Protein AF-A0AAN6N8X5-F1 (afdb_monomer_lite)

Sequence (113 aa):
MTSAQSTLLTVGGSPTVFLPLPTPWPSGENCGANIYRYIATLDTYLAWDPVYGQHLATSATTCLLPQVTTWWLQPGSNLVYTALGPTFACPQAYSTVTTSQVESSMEEVYCCP

Foldseek 3Di:
DPQDDWDWDADPNAIEIEREDQDAQEADPPQVVLWDQDPVDRPDIDGLDLCCCVPPNVSSNSRDDVLVNVQVPDDPPDSYHYDYDPHDDHHPVWDFPDWDDPDPSHIDTDIDD

Secondary structure (DSSP, 8-state):
---PPPEEEEETTEEEEEEEE-S---PPTTGGGGEEE-TTSTT-EEE--HHHHHHT-GGGGGTS-HHHHHHHT--TT-SSEEEEEEEEPPPTT-EEEEEEEEETTEEEEEEE-

Structure (mmCIF, N/CA/C/O backbone):
data_AF-A0AAN6N8X5-F1
#
_entry.id   AF-A0AAN6N8X5-F1
#
loop_
_atom_site.group_PDB
_atom_site.id
_atom_site.type_symbol
_atom_site.label_atom_id
_atom_site.label_alt_id
_atom_site.label_comp_id
_atom_site.label_asym_id
_atom_site.label_entity_id
_atom_site.label_seq_id
_atom_site.pdbx_PDB_ins_code
_atom_site.Cartn_x
_atom_site.Cartn_y
_atom_site.Cartn_z
_atom_site.occupancy
_atom_site.B_iso_or_equiv
_atom_site.auth_seq_id
_atom_site.auth_comp_id
_atom_site.auth_asym_id
_atom_site.auth_atom_id
_atom_site.pdbx_PDB_model_num
ATOM 1 N N . MET A 1 1 ? -8.934 15.755 -8.945 1.00 45.16 1 MET A N 1
ATOM 2 C CA . MET A 1 1 ? -8.984 14.667 -7.950 1.00 45.16 1 MET A CA 1
ATOM 3 C C . MET A 1 1 ? -9.840 15.150 -6.796 1.00 45.16 1 MET A C 1
ATOM 5 O O . MET A 1 1 ? -9.457 16.100 -6.127 1.00 45.16 1 MET A O 1
ATOM 9 N N . THR A 1 2 ? -11.044 14.608 -6.651 1.00 44.25 2 THR A N 1
ATOM 10 C CA . THR A 1 2 ? -11.929 14.892 -5.515 1.00 44.25 2 THR A CA 1
ATOM 11 C C . THR A 1 2 ? -11.237 14.392 -4.251 1.00 44.25 2 THR A C 1
ATOM 13 O O . THR A 1 2 ? -10.870 13.223 -4.179 1.00 44.25 2 THR A O 1
ATOM 16 N N . SER A 1 3 ? -10.990 15.283 -3.290 1.00 52.94 3 SER A N 1
ATOM 17 C CA . SER A 1 3 ? -10.421 14.900 -1.996 1.00 52.94 3 SER A CA 1
ATOM 18 C C . SER A 1 3 ? -11.425 13.995 -1.289 1.00 52.94 3 SER A C 1
ATOM 20 O O . SER A 1 3 ? -12.502 14.448 -0.904 1.00 52.94 3 SER A O 1
ATOM 22 N N . ALA A 1 4 ? -11.120 12.704 -1.195 1.00 64.19 4 ALA A N 1
ATOM 23 C CA . ALA A 1 4 ? -11.946 11.771 -0.453 1.00 64.19 4 ALA A CA 1
ATOM 24 C C . ALA A 1 4 ? -11.688 12.009 1.047 1.00 64.19 4 ALA A C 1
ATOM 26 O O . ALA A 1 4 ? -10.551 11.943 1.514 1.00 64.19 4 ALA A O 1
ATOM 27 N N . GLN A 1 5 ? -12.734 12.396 1.776 1.00 77.38 5 GLN A N 1
ATOM 28 C CA . GLN A 1 5 ? -12.636 12.869 3.155 1.00 77.38 5 GLN A CA 1
ATOM 29 C C . GLN A 1 5 ? -12.322 11.710 4.110 1.00 77.38 5 GLN A C 1
ATOM 31 O O . GLN A 1 5 ? -12.996 10.682 4.086 1.00 77.38 5 GLN A O 1
ATOM 36 N N . SER A 1 6 ? -11.309 11.874 4.961 1.00 85.00 6 SER A N 1
ATOM 37 C CA . SER A 1 6 ? -10.981 10.873 5.975 1.00 85.00 6 SER A CA 1
ATOM 38 C C . SER A 1 6 ? -12.073 10.782 7.044 1.00 85.00 6 SER A C 1
ATOM 40 O O . SER A 1 6 ? -12.723 11.775 7.377 1.00 85.00 6 SER A O 1
ATOM 42 N N . THR A 1 7 ? -12.286 9.579 7.581 1.00 88.12 7 THR A N 1
ATOM 43 C CA . THR A 1 7 ? -13.320 9.314 8.598 1.00 88.12 7 THR A CA 1
ATOM 44 C C . THR A 1 7 ? -12.685 8.724 9.850 1.00 88.12 7 THR A C 1
ATOM 46 O O . THR A 1 7 ? -11.892 7.797 9.749 1.00 88.12 7 THR A O 1
ATOM 49 N N . LEU A 1 8 ? -13.022 9.234 11.035 1.00 89.00 8 LEU A N 1
ATOM 50 C CA . LEU A 1 8 ? -12.561 8.673 12.308 1.00 89.00 8 LEU A CA 1
ATOM 51 C C . LEU A 1 8 ? -13.600 7.678 12.842 1.00 89.00 8 LEU A C 1
ATOM 53 O O . LEU A 1 8 ? -14.744 8.062 13.076 1.00 89.00 8 LEU A O 1
ATOM 57 N N . LEU A 1 9 ? -13.196 6.427 13.058 1.00 86.44 9 LEU A N 1
ATOM 58 C CA . LEU A 1 9 ? -14.018 5.362 13.644 1.00 86.44 9 LEU A CA 1
ATOM 59 C C . LEU A 1 9 ? -13.234 4.633 14.738 1.00 86.44 9 LEU A C 1
ATOM 61 O O . LEU A 1 9 ? -12.009 4.641 14.735 1.00 86.44 9 LEU A O 1
ATOM 65 N N . THR A 1 10 ?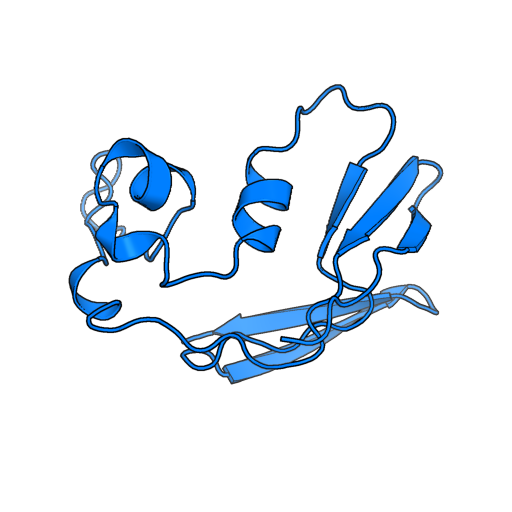 -13.927 3.968 15.659 1.00 87.62 10 THR A N 1
ATOM 66 C CA . THR A 1 10 ? -13.284 3.112 16.665 1.00 87.62 10 THR A CA 1
ATOM 67 C C . THR A 1 10 ? -13.379 1.655 16.231 1.00 87.62 10 THR A C 1
ATOM 69 O O . THR A 1 10 ? -14.482 1.150 16.038 1.00 87.62 10 THR A O 1
ATOM 72 N N . VAL A 1 11 ? -12.235 0.980 16.114 1.00 82.31 11 VAL A N 1
ATOM 73 C CA . VAL A 1 11 ? -12.124 -0.440 15.741 1.00 82.31 11 VAL A CA 1
ATOM 74 C C . VAL A 1 11 ? -11.477 -1.186 16.896 1.00 82.31 11 VAL A C 1
ATOM 76 O O . VAL A 1 11 ? -10.409 -0.784 17.353 1.00 82.31 11 VAL A O 1
ATOM 79 N N . GLY A 1 12 ? -12.136 -2.217 17.434 1.00 81.25 12 GLY A N 1
ATOM 80 C CA . GLY A 1 12 ? -11.593 -2.992 18.560 1.00 81.25 12 GLY A CA 1
ATOM 81 C C . GLY A 1 12 ? -11.242 -2.160 19.808 1.00 81.25 12 GLY A C 1
ATOM 82 O O . GLY A 1 12 ? -10.368 -2.544 20.577 1.00 81.25 12 GLY A O 1
ATOM 83 N N . GLY A 1 13 ? -11.880 -0.998 19.999 1.00 84.94 13 GLY A N 1
ATOM 84 C CA . GLY A 1 13 ? -11.577 -0.060 21.091 1.00 84.94 13 GLY A CA 1
ATOM 85 C C . GLY A 1 13 ? -10.472 0.965 20.795 1.00 84.94 13 GLY A C 1
ATOM 86 O O . GLY A 1 13 ? -10.231 1.838 21.627 1.00 84.94 13 GLY A O 1
ATOM 87 N N . SER A 1 14 ? -9.844 0.924 19.616 1.00 86.31 14 SER A N 1
ATOM 88 C CA . SER A 1 14 ? -8.817 1.882 19.191 1.00 86.31 14 SER A CA 1
ATOM 89 C C . SER A 1 14 ? -9.360 2.885 18.163 1.00 86.31 14 SER A C 1
ATOM 91 O O . SER A 1 14 ? -9.951 2.475 17.157 1.00 86.31 14 SER A O 1
ATOM 93 N N . PRO A 1 15 ? -9.171 4.204 18.362 1.00 90.62 15 PRO A N 1
ATOM 94 C CA . PRO A 1 15 ? -9.562 5.194 17.367 1.00 90.62 15 PRO A CA 1
ATOM 95 C C . PRO A 1 15 ? -8.678 5.058 16.120 1.00 90.62 15 PRO A C 1
ATOM 97 O O . PRO A 1 15 ? -7.455 4.953 16.208 1.00 90.62 15 PRO A O 1
ATOM 100 N N . THR A 1 16 ? -9.317 5.053 14.956 1.00 89.06 16 THR A N 1
ATOM 101 C CA . THR A 1 16 ? -8.714 4.768 13.653 1.00 89.06 16 THR A CA 1
ATOM 102 C C . THR A 1 16 ? -9.233 5.755 12.612 1.00 89.06 16 THR A C 1
ATOM 104 O O . THR A 1 16 ? -10.437 5.875 12.387 1.00 89.06 16 THR A O 1
ATOM 107 N N . VAL A 1 17 ? -8.322 6.480 11.968 1.00 91.75 17 VAL A N 1
ATOM 108 C CA . VAL A 1 17 ? -8.598 7.335 10.814 1.00 91.75 17 VAL A CA 1
ATOM 109 C C . VAL A 1 17 ? -8.548 6.484 9.555 1.00 91.75 17 VAL A C 1
ATOM 111 O O . VAL A 1 17 ? -7.509 5.945 9.185 1.00 91.75 17 VAL A O 1
ATOM 114 N N . PHE A 1 18 ? -9.676 6.404 8.875 1.00 89.81 18 PHE A N 1
ATOM 115 C CA . PHE A 1 18 ? -9.845 5.714 7.614 1.00 89.81 18 PHE A CA 1
ATOM 116 C C . PHE A 1 18 ? -9.599 6.665 6.441 1.00 8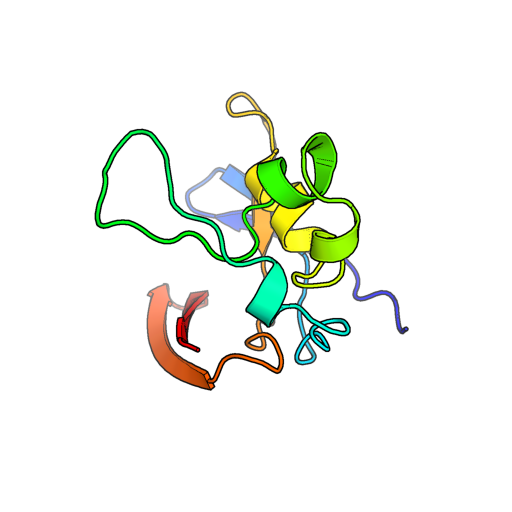9.81 18 PHE A C 1
ATOM 118 O O . PHE A 1 18 ? -10.216 7.733 6.350 1.00 89.81 18 PHE A O 1
ATOM 125 N N . LEU A 1 19 ? -8.674 6.277 5.562 1.00 90.81 19 LEU A N 1
ATOM 126 C CA . LEU A 1 19 ? -8.320 6.975 4.331 1.00 90.81 19 LEU A CA 1
ATOM 127 C C . LEU A 1 19 ? -9.016 6.305 3.133 1.00 90.81 19 LEU A C 1
ATOM 129 O O . LEU A 1 19 ? -8.588 5.224 2.715 1.00 90.81 19 LEU A O 1
ATOM 133 N N . PRO A 1 20 ? -10.079 6.908 2.573 1.00 88.12 20 PRO A N 1
ATOM 134 C CA . PRO A 1 20 ? -10.897 6.259 1.549 1.00 88.12 20 PRO A CA 1
ATOM 135 C C . PRO A 1 20 ? -10.189 6.156 0.202 1.00 88.12 20 PRO A C 1
ATOM 137 O O . PRO A 1 20 ? -9.573 7.112 -0.271 1.00 88.12 20 PRO A O 1
ATOM 140 N N . LEU A 1 21 ? -10.373 5.006 -0.449 1.00 87.94 21 LEU A N 1
ATOM 141 C CA . LEU A 1 21 ? -9.872 4.676 -1.783 1.00 87.94 21 LEU A CA 1
ATOM 142 C C . LEU A 1 21 ? -11.038 4.275 -2.699 1.00 87.94 21 LEU A C 1
ATOM 144 O O . LEU A 1 21 ? -11.190 3.102 -3.027 1.00 87.94 21 LEU A O 1
ATOM 148 N N . PRO A 1 22 ? -11.916 5.215 -3.087 1.00 87.31 22 PRO A N 1
ATOM 149 C CA . PRO A 1 22 ? -13.149 4.883 -3.804 1.00 87.31 22 PRO A CA 1
ATOM 150 C C . PRO A 1 22 ? -12.931 4.536 -5.283 1.00 87.31 22 PRO A C 1
ATOM 152 O O . PRO A 1 22 ? -13.831 4.008 -5.928 1.00 87.31 22 PRO A O 1
ATOM 155 N N . THR A 1 23 ? -11.766 4.859 -5.844 1.00 87.69 23 THR A N 1
ATOM 156 C CA . THR A 1 23 ? -11.452 4.663 -7.262 1.00 87.69 23 THR A CA 1
ATOM 157 C C . THR A 1 23 ? -10.121 3.939 -7.409 1.00 87.69 23 THR A C 1
ATOM 159 O O . THR A 1 23 ? -9.193 4.278 -6.667 1.00 87.69 23 THR A O 1
ATOM 162 N N . PRO A 1 24 ? -9.982 3.019 -8.381 1.00 88.31 24 PRO A N 1
ATOM 163 C CA . PRO A 1 24 ? -8.701 2.398 -8.682 1.00 88.31 24 PRO A CA 1
ATOM 164 C C . PRO A 1 24 ? -7.624 3.456 -8.909 1.00 88.31 24 PRO A C 1
ATOM 166 O O . PRO A 1 24 ? -7.787 4.355 -9.738 1.00 88.31 24 PRO A O 1
ATOM 169 N N . TRP A 1 25 ? -6.534 3.374 -8.149 1.00 86.94 25 TRP A N 1
ATOM 170 C CA . TRP A 1 25 ? -5.403 4.275 -8.338 1.00 86.94 25 TRP A CA 1
ATOM 171 C C . TRP A 1 25 ? -4.716 3.959 -9.669 1.00 86.94 25 TRP A C 1
ATOM 173 O O . TRP A 1 25 ? -4.327 2.803 -9.865 1.00 86.94 25 TRP A O 1
ATOM 183 N N . PRO A 1 26 ? -4.539 4.939 -10.571 1.00 86.88 26 PRO A N 1
ATOM 184 C CA . PRO A 1 26 ? -3.803 4.707 -11.798 1.00 86.88 26 PRO A CA 1
ATOM 185 C C . PRO A 1 26 ? -2.327 4.508 -11.463 1.00 86.88 26 PRO A C 1
ATOM 187 O O . PRO A 1 26 ? -1.659 5.425 -10.986 1.00 86.88 26 PRO A O 1
ATOM 190 N N . SER A 1 27 ? -1.815 3.302 -11.698 1.00 81.12 27 SER A N 1
ATOM 191 C CA . SER A 1 27 ? -0.381 3.049 -11.591 1.00 81.12 27 SER A CA 1
ATOM 192 C C . SER A 1 27 ? 0.356 3.939 -12.589 1.00 81.12 27 SER A C 1
ATOM 194 O O . SER A 1 27 ? -0.019 4.008 -13.760 1.00 81.12 27 SER A O 1
ATOM 196 N N . GLY A 1 28 ? 1.386 4.640 -12.113 1.00 82.81 28 GLY A N 1
ATOM 197 C CA . GLY A 1 28 ? 2.215 5.493 -12.956 1.00 82.81 28 GLY A CA 1
ATOM 198 C C . GLY A 1 28 ? 2.930 4.740 -14.084 1.00 82.81 28 GLY A C 1
ATOM 199 O O . GLY A 1 28 ? 2.930 3.509 -14.172 1.00 82.81 28 GLY A O 1
ATOM 200 N N . GLU A 1 29 ? 3.571 5.499 -14.969 1.00 81.19 29 GLU A N 1
ATOM 201 C CA . GLU A 1 29 ? 4.356 4.921 -16.058 1.00 81.19 29 GLU A CA 1
ATOM 202 C C . GLU A 1 29 ? 5.520 4.069 -15.525 1.00 81.19 29 GLU A C 1
ATOM 204 O O . GLU A 1 29 ? 6.170 4.406 -14.536 1.00 81.19 29 GLU A O 1
ATOM 209 N N . ASN A 1 30 ? 5.818 2.967 -16.220 1.00 79.56 30 ASN A N 1
ATOM 210 C CA . ASN A 1 30 ? 6.963 2.091 -15.946 1.00 79.56 30 ASN A CA 1
ATOM 211 C C . ASN A 1 30 ? 6.993 1.443 -14.551 1.00 79.56 30 ASN A C 1
ATOM 213 O O . ASN A 1 30 ? 8.056 1.031 -14.085 1.00 79.56 30 ASN A O 1
ATOM 217 N N . CYS A 1 31 ? 5.850 1.264 -13.886 1.00 86.56 31 CYS A N 1
ATOM 218 C CA . CYS A 1 31 ? 5.820 0.591 -12.588 1.00 86.56 31 CYS A CA 1
ATOM 219 C C . CYS A 1 31 ? 6.424 -0.822 -12.614 1.00 86.56 31 CYS A C 1
ATOM 221 O O . CYS A 1 31 ? 7.146 -1.179 -11.687 1.00 86.56 31 CYS A O 1
ATOM 223 N N . GLY A 1 32 ? 6.281 -1.579 -13.707 1.00 85.75 32 GLY A N 1
ATOM 224 C CA . GLY A 1 32 ? 6.955 -2.877 -13.859 1.00 85.75 32 GLY A CA 1
ATOM 225 C C . GLY A 1 32 ? 8.489 -2.817 -13.754 1.00 85.75 32 GLY A C 1
ATOM 226 O O . GLY A 1 32 ? 9.100 -3.758 -13.259 1.00 85.75 32 GLY A O 1
ATOM 227 N N . ALA A 1 33 ? 9.120 -1.700 -14.139 1.00 88.00 33 ALA A N 1
ATOM 228 C CA . ALA A 1 33 ? 10.571 -1.512 -14.027 1.00 88.00 33 ALA A CA 1
ATOM 229 C C . ALA A 1 33 ? 11.038 -1.194 -12.594 1.00 88.00 33 ALA A C 1
ATOM 231 O O . ALA A 1 33 ? 12.229 -1.267 -12.309 1.00 88.00 33 ALA A O 1
ATOM 232 N N . ASN A 1 34 ? 10.109 -0.850 -11.696 1.00 88.31 34 ASN A N 1
ATOM 233 C CA . ASN A 1 34 ? 10.382 -0.565 -10.285 1.00 88.31 34 ASN A CA 1
ATOM 234 C C . ASN A 1 34 ? 10.180 -1.798 -9.379 1.00 88.31 34 ASN A C 1
ATOM 236 O O . ASN A 1 34 ? 10.170 -1.667 -8.155 1.00 88.31 34 ASN A O 1
ATOM 240 N N . ILE A 1 35 ? 9.997 -2.988 -9.960 1.00 89.06 35 ILE A N 1
ATOM 241 C CA . ILE A 1 35 ? 10.050 -4.255 -9.225 1.00 89.06 35 ILE A CA 1
ATOM 242 C C . ILE A 1 35 ? 11.520 -4.588 -8.982 1.00 89.06 35 ILE A C 1
ATOM 244 O O . ILE A 1 35 ? 12.317 -4.629 -9.921 1.00 89.06 35 ILE A O 1
ATOM 248 N N . TYR A 1 36 ? 11.888 -4.841 -7.728 1.00 87.25 36 TYR A N 1
ATOM 249 C CA . TYR A 1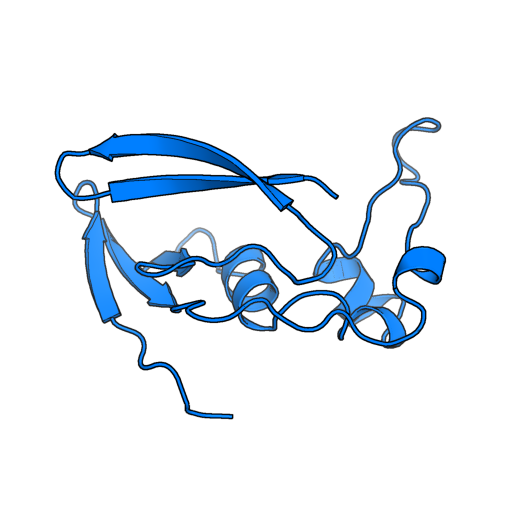 36 ? 13.278 -5.069 -7.351 1.00 87.25 36 TYR A CA 1
ATOM 250 C C . TYR A 1 36 ? 13.449 -6.368 -6.560 1.00 87.25 36 TYR A C 1
ATOM 252 O O . TYR A 1 36 ? 12.527 -6.860 -5.910 1.00 87.25 36 TYR A O 1
ATOM 260 N N . ARG A 1 37 ? 14.654 -6.943 -6.626 1.00 89.88 37 ARG A N 1
ATOM 261 C CA . ARG A 1 37 ? 15.011 -8.148 -5.866 1.00 89.88 37 ARG A CA 1
ATOM 262 C C . ARG A 1 37 ? 15.366 -7.770 -4.431 1.00 89.88 37 ARG A C 1
ATOM 264 O O . ARG A 1 37 ? 16.281 -6.972 -4.214 1.00 89.88 37 ARG A O 1
ATOM 271 N N . TYR A 1 38 ? 14.694 -8.379 -3.461 1.00 87.19 38 TYR A N 1
ATOM 272 C CA . TYR A 1 38 ? 14.967 -8.145 -2.049 1.00 87.19 38 TYR A CA 1
ATOM 273 C C . TYR A 1 38 ? 16.275 -8.820 -1.630 1.00 87.19 38 TYR A C 1
ATOM 275 O O . TYR A 1 38 ? 16.451 -10.023 -1.787 1.00 87.19 38 TYR A O 1
ATOM 283 N N . ILE A 1 39 ? 17.223 -8.051 -1.092 1.00 84.88 39 ILE A N 1
ATOM 284 C CA . ILE A 1 39 ? 18.585 -8.553 -0.854 1.00 84.88 39 ILE A CA 1
ATOM 2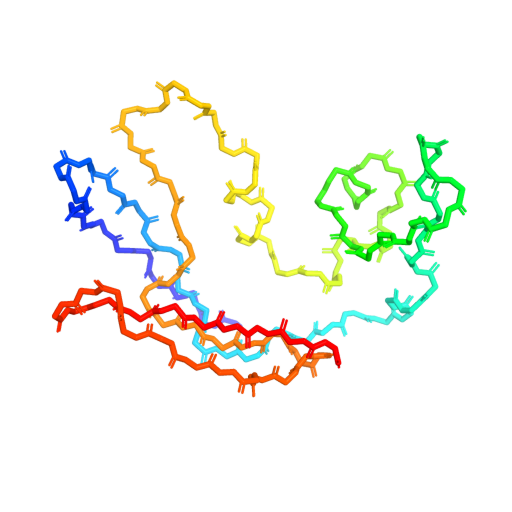85 C C . ILE A 1 39 ? 18.664 -9.633 0.236 1.00 84.88 39 ILE A C 1
ATOM 287 O O . ILE A 1 39 ? 19.576 -10.454 0.202 1.00 84.88 39 ILE A O 1
ATOM 291 N N . ALA A 1 40 ? 17.720 -9.660 1.183 1.00 85.00 40 ALA A N 1
ATOM 292 C CA . ALA A 1 40 ? 17.754 -10.629 2.279 1.00 85.00 40 ALA A CA 1
ATOM 293 C C . ALA A 1 40 ? 17.345 -12.048 1.843 1.00 85.00 40 ALA A C 1
ATOM 295 O O . ALA A 1 40 ? 17.657 -13.013 2.535 1.00 85.00 40 ALA A O 1
ATOM 296 N N . THR A 1 41 ? 16.664 -12.189 0.702 1.00 85.88 41 THR A N 1
ATOM 297 C CA . THR A 1 41 ? 16.192 -13.479 0.179 1.00 85.88 41 THR A CA 1
ATOM 298 C C . THR A 1 41 ? 16.287 -13.474 -1.343 1.00 85.88 41 THR A C 1
ATOM 300 O O . THR A 1 41 ? 15.582 -12.708 -1.997 1.00 85.88 41 THR A O 1
ATOM 303 N N . LEU A 1 42 ? 17.133 -14.335 -1.913 1.00 80.12 42 LEU A N 1
ATOM 304 C CA . LEU A 1 42 ? 17.470 -14.304 -3.344 1.00 80.12 42 LEU A CA 1
ATOM 305 C C . LEU A 1 42 ? 16.270 -14.503 -4.288 1.00 80.12 42 LEU A C 1
ATOM 307 O O . LEU A 1 42 ? 16.326 -14.016 -5.415 1.00 80.12 42 LEU A O 1
ATOM 311 N N . ASP A 1 43 ? 15.192 -15.130 -3.814 1.00 88.38 43 ASP A N 1
ATOM 312 C CA . ASP A 1 43 ? 14.016 -15.487 -4.619 1.00 88.38 43 ASP A CA 1
ATOM 313 C C . ASP A 1 43 ? 12.788 -14.593 -4.363 1.00 88.38 43 ASP A C 1
ATOM 315 O O . ASP A 1 43 ? 11.699 -14.876 -4.860 1.00 88.38 43 ASP A O 1
ATOM 319 N N . THR A 1 44 ? 12.941 -13.502 -3.604 1.00 88.94 44 THR A N 1
ATOM 320 C CA . THR A 1 44 ? 11.832 -12.576 -3.326 1.00 88.94 44 THR A CA 1
ATOM 321 C C . THR A 1 44 ? 11.961 -11.312 -4.158 1.00 88.94 44 THR A C 1
ATOM 323 O O . THR A 1 44 ? 12.964 -10.594 -4.094 1.00 88.94 44 THR A O 1
ATOM 326 N N . TYR A 1 45 ? 10.895 -11.001 -4.885 1.00 88.25 45 TYR A N 1
ATOM 327 C CA . TYR A 1 45 ? 10.727 -9.741 -5.592 1.00 88.25 45 TYR A CA 1
ATOM 328 C C . TYR A 1 45 ? 9.692 -8.892 -4.866 1.00 88.25 45 TYR A C 1
ATOM 330 O O . TYR A 1 45 ? 8.635 -9.389 -4.477 1.00 88.25 45 TYR A O 1
ATOM 338 N N . LEU A 1 46 ? 10.007 -7.615 -4.681 1.00 86.62 46 LEU A N 1
ATOM 339 C CA . LEU A 1 46 ? 9.116 -6.644 -4.064 1.00 86.62 46 LEU A CA 1
ATOM 340 C C . LEU A 1 46 ? 8.688 -5.632 -5.117 1.00 86.62 46 LEU A C 1
ATOM 342 O O . LEU A 1 46 ? 9.499 -5.148 -5.911 1.00 86.62 46 LEU A O 1
ATOM 346 N N . ALA A 1 47 ? 7.398 -5.323 -5.118 1.00 84.94 47 ALA A N 1
ATOM 347 C CA . ALA A 1 47 ? 6.811 -4.326 -5.990 1.00 84.94 47 ALA A CA 1
ATOM 348 C C . ALA A 1 47 ? 6.363 -3.137 -5.141 1.00 84.94 47 ALA A C 1
ATOM 350 O O . ALA A 1 47 ? 5.520 -3.285 -4.258 1.00 84.94 47 ALA A O 1
ATOM 351 N N . TRP A 1 48 ? 6.938 -1.969 -5.436 1.00 81.62 48 TRP A N 1
ATOM 352 C CA . TRP A 1 48 ? 6.435 -0.667 -4.985 1.00 81.62 48 TRP A CA 1
ATOM 353 C C . TRP A 1 48 ? 6.301 -0.518 -3.469 1.00 81.62 48 TRP A C 1
ATOM 355 O O . TRP A 1 48 ? 5.403 0.174 -3.000 1.00 81.62 48 TRP A O 1
ATOM 365 N N . ASP A 1 49 ? 7.197 -1.136 -2.693 1.00 84.44 49 ASP A N 1
ATOM 366 C CA . ASP A 1 49 ? 7.200 -0.910 -1.251 1.00 84.44 49 ASP A CA 1
ATOM 367 C C . ASP A 1 49 ? 7.394 0.601 -0.959 1.00 84.44 49 ASP A C 1
ATOM 369 O O . ASP A 1 49 ? 8.208 1.258 -1.628 1.00 84.44 49 ASP A O 1
ATOM 373 N N . PRO A 1 50 ? 6.657 1.181 0.010 1.00 87.12 50 PRO A N 1
ATOM 374 C CA . PRO A 1 50 ? 6.696 2.622 0.260 1.00 87.12 50 PRO A CA 1
ATOM 375 C C . PRO A 1 50 ? 8.088 3.194 0.568 1.00 87.12 50 PRO A C 1
ATOM 377 O O . PRO A 1 50 ? 8.380 4.331 0.195 1.00 87.12 50 PRO A O 1
ATOM 380 N N . VAL A 1 51 ? 8.962 2.421 1.218 1.00 87.25 51 VAL A N 1
ATOM 381 C CA . VAL A 1 51 ? 10.335 2.821 1.566 1.00 87.25 51 VAL A CA 1
ATOM 382 C C . VAL A 1 51 ? 11.197 2.892 0.304 1.00 87.25 51 VAL A C 1
ATOM 384 O O . VAL A 1 51 ? 11.938 3.862 0.123 1.00 87.25 51 VAL A O 1
ATOM 387 N N . TYR A 1 52 ? 11.067 1.923 -0.609 1.00 86.88 52 TYR A N 1
ATOM 388 C CA . TYR A 1 52 ? 11.779 1.940 -1.891 1.00 86.88 52 TYR A CA 1
ATOM 389 C C . TYR A 1 52 ? 11.426 3.172 -2.726 1.00 86.88 52 TYR A C 1
ATOM 391 O O . TYR A 1 52 ? 12.325 3.872 -3.200 1.00 86.88 52 TYR A O 1
ATOM 399 N N . GLY A 1 53 ? 10.133 3.492 -2.841 1.00 85.50 53 GLY A N 1
ATOM 400 C CA . GLY A 1 53 ? 9.685 4.683 -3.565 1.00 85.50 53 GLY A CA 1
ATOM 401 C C . GLY A 1 53 ? 10.207 5.990 -2.968 1.00 85.50 53 GLY A C 1
ATOM 402 O O . GLY A 1 53 ? 10.610 6.889 -3.704 1.00 85.50 53 GLY A O 1
ATOM 403 N N . GLN A 1 54 ? 10.251 6.098 -1.640 1.00 85.50 54 GLN A N 1
ATOM 404 C CA . GLN A 1 54 ? 10.704 7.325 -0.981 1.00 85.50 54 GLN A CA 1
ATOM 405 C C . GLN A 1 54 ? 12.214 7.537 -1.004 1.00 85.50 54 GLN A C 1
ATOM 407 O O . GLN A 1 54 ? 12.660 8.683 -1.065 1.00 85.50 54 GLN A O 1
ATOM 412 N N . HIS A 1 55 ? 12.999 6.464 -0.908 1.00 86.94 55 HIS A N 1
ATOM 413 C CA . HIS A 1 55 ? 14.424 6.588 -0.596 1.00 86.94 55 HIS A CA 1
ATOM 414 C C . HIS A 1 55 ? 15.361 6.053 -1.676 1.00 86.94 55 HIS A C 1
ATOM 416 O O . HIS A 1 55 ? 16.533 6.422 -1.678 1.00 86.94 55 HIS A O 1
ATOM 422 N N . LEU A 1 56 ? 14.881 5.194 -2.579 1.00 87.75 56 LEU A N 1
ATOM 423 C CA . LEU A 1 56 ? 15.737 4.489 -3.539 1.00 87.75 56 LEU A CA 1
ATOM 424 C C . LEU A 1 56 ? 15.364 4.786 -4.992 1.00 87.75 56 LEU A C 1
ATOM 426 O O . LEU A 1 56 ? 16.254 5.007 -5.811 1.00 87.75 56 LEU A O 1
ATOM 430 N N . ALA A 1 57 ? 14.071 4.830 -5.313 1.00 87.69 57 ALA A N 1
ATOM 431 C CA . ALA A 1 57 ? 13.591 5.079 -6.667 1.00 87.69 57 ALA A CA 1
ATOM 432 C C . ALA A 1 57 ? 12.361 5.988 -6.648 1.00 87.69 57 ALA A C 1
ATOM 434 O O . ALA A 1 57 ? 11.224 5.530 -6.543 1.00 87.69 57 ALA A O 1
ATOM 435 N N . THR A 1 58 ? 12.578 7.292 -6.823 1.00 87.38 58 THR A N 1
ATOM 436 C CA . THR A 1 58 ? 11.489 8.282 -6.873 1.00 87.38 58 THR A CA 1
ATOM 437 C C . THR A 1 58 ? 10.483 7.998 -7.992 1.00 87.38 58 THR A C 1
ATOM 439 O O . THR A 1 58 ? 9.307 8.332 -7.851 1.00 87.38 58 THR A O 1
ATOM 442 N N . SER A 1 59 ? 10.898 7.310 -9.062 1.00 87.12 59 SER A N 1
ATOM 443 C CA . SER A 1 59 ? 10.019 6.796 -10.122 1.00 87.12 59 SER A CA 1
ATOM 444 C C . SER A 1 59 ? 8.942 5.833 -9.618 1.00 87.12 59 SER A C 1
ATOM 446 O O . SER A 1 59 ? 7.887 5.741 -10.237 1.00 87.12 59 SER A O 1
ATOM 448 N N . ALA A 1 60 ? 9.164 5.144 -8.495 1.00 88.19 60 ALA A N 1
ATOM 449 C CA . ALA A 1 60 ? 8.200 4.212 -7.917 1.00 88.19 60 ALA A CA 1
ATOM 450 C C . ALA A 1 60 ? 7.119 4.901 -7.059 1.00 88.19 60 ALA A C 1
ATOM 452 O O . ALA A 1 60 ? 6.123 4.267 -6.714 1.00 88.19 60 ALA A O 1
ATOM 453 N N . THR A 1 61 ? 7.269 6.193 -6.731 1.00 87.69 61 THR A N 1
ATOM 454 C CA . THR A 1 61 ? 6.315 6.932 -5.869 1.00 87.69 61 THR A CA 1
ATOM 455 C C . THR A 1 61 ? 4.913 7.062 -6.460 1.00 87.69 61 THR A C 1
ATOM 457 O O . THR A 1 61 ? 3.962 7.296 -5.722 1.00 87.69 61 THR A O 1
ATOM 460 N N . THR A 1 62 ? 4.772 6.902 -7.777 1.00 87.94 62 THR A N 1
ATOM 461 C CA . THR A 1 62 ? 3.489 6.970 -8.491 1.00 87.94 62 THR A CA 1
ATOM 462 C C . THR A 1 62 ? 2.830 5.598 -8.664 1.00 87.94 62 THR A C 1
ATOM 464 O O . THR A 1 62 ? 1.691 5.513 -9.127 1.00 87.94 62 THR A O 1
ATOM 467 N N . CYS A 1 63 ? 3.522 4.515 -8.294 1.00 86.56 63 CYS A N 1
ATOM 468 C CA . CYS A 1 63 ? 3.054 3.148 -8.515 1.00 86.56 63 CYS A CA 1
ATOM 469 C C . CYS A 1 63 ? 2.035 2.667 -7.490 1.00 86.56 63 CYS A C 1
ATOM 471 O O . CYS A 1 63 ? 1.202 1.819 -7.810 1.00 86.56 63 CYS A O 1
ATOM 473 N N . LEU A 1 64 ? 2.063 3.255 -6.296 1.00 84.88 64 LEU A N 1
ATOM 474 C CA . LEU A 1 64 ? 1.020 3.122 -5.295 1.00 84.88 64 LEU A CA 1
ATOM 475 C C . LEU A 1 64 ? 0.500 4.499 -4.906 1.00 84.88 64 LEU A C 1
ATOM 477 O O . LEU A 1 64 ? 1.147 5.529 -5.080 1.00 84.88 64 LEU A O 1
ATOM 481 N N . LEU A 1 65 ? -0.703 4.487 -4.361 1.00 85.81 65 LEU A N 1
ATOM 482 C CA . LEU A 1 65 ? -1.366 5.676 -3.866 1.00 85.81 65 LEU A CA 1
ATOM 483 C C . LEU A 1 65 ? -0.715 6.195 -2.564 1.00 85.81 65 LEU A C 1
ATOM 485 O O . LEU A 1 65 ? -0.321 5.392 -1.711 1.00 85.81 65 LEU A O 1
ATOM 489 N N . PRO A 1 66 ? -0.645 7.523 -2.350 1.00 85.31 66 PRO A N 1
ATOM 490 C CA . PRO A 1 66 ? 0.014 8.115 -1.181 1.00 85.31 66 PRO A CA 1
ATOM 491 C C . PRO A 1 66 ? -0.514 7.631 0.176 1.00 85.31 66 PRO A C 1
ATOM 493 O O . PRO A 1 66 ? 0.238 7.554 1.144 1.00 85.31 66 PRO A O 1
ATOM 496 N N . GLN A 1 67 ? -1.795 7.273 0.265 1.00 87.00 67 GLN A N 1
ATOM 497 C CA . GLN A 1 67 ? -2.409 6.787 1.499 1.00 87.00 67 GLN A CA 1
ATOM 498 C C . GLN A 1 67 ? -1.799 5.454 1.962 1.00 87.00 67 GLN A C 1
ATOM 500 O O . GLN A 1 67 ? -1.687 5.254 3.168 1.00 87.00 67 GLN A O 1
ATOM 505 N N . VAL A 1 68 ? -1.344 4.575 1.052 1.00 86.69 68 VAL A N 1
ATOM 506 C CA . VAL A 1 68 ? -0.636 3.327 1.414 1.00 86.69 68 VAL A CA 1
ATOM 507 C C . VAL A 1 68 ? 0.659 3.665 2.133 1.00 86.69 68 VAL A C 1
ATOM 509 O O . VAL A 1 68 ? 0.976 3.080 3.162 1.00 86.69 68 VAL A O 1
ATOM 512 N N . THR A 1 69 ? 1.375 4.662 1.631 1.00 87.38 69 THR A N 1
ATOM 513 C CA . THR A 1 69 ? 2.595 5.164 2.251 1.00 87.38 69 THR A CA 1
ATOM 514 C C . THR A 1 69 ? 2.332 5.745 3.641 1.00 87.38 69 THR A C 1
ATOM 516 O O . THR A 1 69 ? 3.068 5.440 4.578 1.00 87.38 69 THR A O 1
ATOM 519 N N . THR A 1 70 ? 1.271 6.543 3.805 1.00 88.44 70 THR A N 1
ATOM 520 C CA . THR A 1 70 ? 0.860 7.069 5.119 1.00 88.44 70 THR A CA 1
ATOM 521 C C . THR A 1 70 ? 0.489 5.950 6.090 1.00 88.44 70 THR A C 1
ATOM 523 O O . THR A 1 70 ? 0.912 5.978 7.243 1.00 88.44 70 THR A O 1
ATOM 526 N N . TRP A 1 71 ? -0.271 4.957 5.626 1.00 89.12 71 TRP A N 1
ATOM 527 C CA . TRP A 1 71 ? -0.639 3.781 6.410 1.00 89.12 71 TRP A CA 1
ATOM 528 C C . TRP A 1 71 ? 0.588 2.952 6.816 1.00 89.12 71 TRP A C 1
ATOM 530 O O . TRP A 1 71 ? 0.688 2.538 7.966 1.00 89.12 71 TRP A O 1
ATOM 540 N N . TRP A 1 72 ? 1.543 2.746 5.913 1.00 88.88 72 TRP A N 1
ATOM 541 C CA . TRP A 1 72 ? 2.737 1.939 6.168 1.00 88.88 72 TRP A CA 1
ATOM 542 C C . TRP A 1 72 ? 3.712 2.601 7.147 1.00 88.88 72 TRP A C 1
ATOM 544 O O . TRP A 1 72 ? 4.270 1.941 8.018 1.00 88.88 72 TRP A O 1
ATOM 554 N N . LEU A 1 73 ? 3.918 3.914 7.014 1.00 88.75 73 LEU A N 1
ATOM 555 C CA . LEU A 1 73 ? 4.887 4.674 7.814 1.00 88.75 73 LEU A CA 1
ATOM 556 C C . LEU A 1 73 ? 4.302 5.249 9.108 1.00 88.75 73 LEU A C 1
ATOM 558 O O . LEU A 1 73 ? 4.938 6.082 9.758 1.00 88.75 73 LEU A O 1
ATOM 562 N N . GLN A 1 74 ? 3.090 4.843 9.486 1.00 89.69 74 GLN A N 1
ATOM 563 C CA . GLN A 1 74 ? 2.488 5.311 10.724 1.00 89.69 74 GLN A CA 1
ATOM 564 C C . GLN A 1 74 ? 3.311 4.849 11.948 1.00 89.69 74 GLN A C 1
ATOM 566 O O . GLN A 1 74 ? 3.732 3.692 12.012 1.00 89.69 74 GLN A O 1
ATOM 571 N N . PRO A 1 75 ? 3.547 5.723 12.943 1.00 85.56 75 PRO A N 1
ATOM 572 C CA . PRO A 1 75 ? 4.215 5.330 14.180 1.00 85.56 75 PRO A CA 1
ATOM 573 C C . PRO A 1 75 ? 3.455 4.229 14.934 1.00 85.56 75 PRO A C 1
ATOM 575 O O . PRO A 1 75 ? 2.252 4.337 15.165 1.00 85.56 75 PRO A O 1
ATOM 578 N N . GLY A 1 76 ? 4.168 3.203 15.407 1.00 78.62 76 GLY A N 1
ATOM 579 C CA . GLY A 1 76 ? 3.568 2.091 16.160 1.00 78.62 76 GLY A CA 1
ATOM 580 C C . GLY A 1 76 ? 3.043 2.452 17.559 1.00 78.62 76 GLY A C 1
ATOM 581 O O . GLY A 1 76 ? 2.330 1.661 18.162 1.00 78.62 76 GLY A O 1
ATOM 582 N N . SER A 1 77 ? 3.380 3.631 18.090 1.00 79.25 77 SER A N 1
ATOM 583 C CA . SER A 1 77 ? 2.922 4.130 1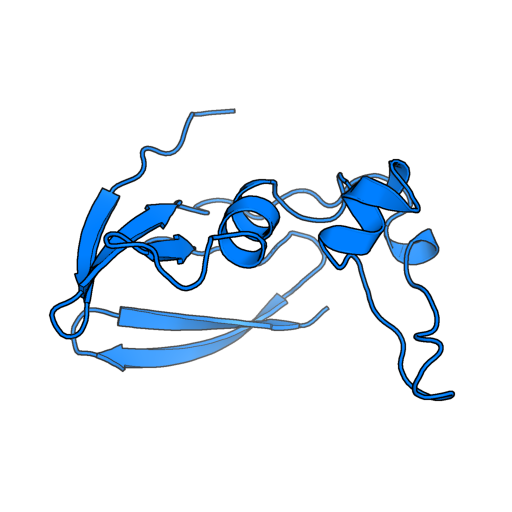9.398 1.00 79.25 77 SER A CA 1
ATOM 584 C C . SER A 1 77 ? 1.774 5.140 19.301 1.00 79.25 77 SER A C 1
ATOM 586 O O . SER A 1 77 ? 1.498 5.864 20.261 1.00 79.25 77 SER A O 1
ATOM 588 N N . ASN A 1 78 ? 1.121 5.236 18.143 1.00 77.25 78 ASN A N 1
ATOM 589 C CA . ASN A 1 78 ? 0.060 6.208 17.940 1.00 77.25 78 ASN A CA 1
ATOM 590 C C . ASN A 1 78 ? -1.173 5.910 18.800 1.00 77.25 78 ASN A C 1
ATOM 592 O O . ASN A 1 78 ? -1.678 4.792 18.839 1.00 77.25 78 ASN A O 1
ATOM 596 N N . LEU A 1 79 ? -1.709 6.964 19.424 1.00 81.75 79 LEU A N 1
ATOM 597 C CA . LEU A 1 79 ? -3.017 6.919 20.083 1.00 81.75 79 LEU A CA 1
ATOM 598 C C . LEU A 1 79 ? -4.162 6.751 19.079 1.00 81.75 79 LEU A C 1
ATOM 600 O O . LEU A 1 79 ? -5.219 6.270 19.464 1.00 81.75 79 LEU A O 1
ATOM 604 N N . VAL A 1 80 ? -3.951 7.162 17.822 1.00 87.81 80 VAL A N 1
ATOM 605 C CA . VAL A 1 80 ? -4.911 7.067 16.719 1.00 87.81 80 VAL A CA 1
ATOM 606 C C . VAL A 1 80 ? -4.239 6.387 15.531 1.00 87.81 80 VAL A C 1
ATOM 608 O O . VAL A 1 80 ? -3.266 6.910 14.987 1.00 87.81 80 VAL A O 1
ATOM 611 N N . TYR A 1 81 ? -4.764 5.237 15.121 1.00 90.25 81 TYR A N 1
ATOM 612 C CA . TYR A 1 81 ? -4.243 4.488 13.980 1.00 90.25 81 TYR A CA 1
ATOM 613 C C . TYR A 1 81 ? -4.737 5.073 12.662 1.00 90.25 81 TYR A C 1
ATOM 615 O O . TYR A 1 81 ? -5.762 5.746 12.608 1.00 90.25 81 TYR A O 1
ATOM 623 N N . THR A 1 82 ? -4.013 4.814 11.583 1.00 90.94 82 THR A N 1
ATOM 624 C CA . THR A 1 82 ? -4.476 5.069 10.218 1.00 90.94 82 THR A CA 1
ATOM 625 C C . THR A 1 82 ? -4.771 3.733 9.549 1.00 90.94 82 THR A C 1
ATOM 627 O O . THR A 1 82 ? -3.986 2.798 9.682 1.00 90.94 82 THR A O 1
ATOM 630 N N . ALA A 1 83 ? -5.879 3.640 8.821 1.00 89.06 83 ALA A N 1
ATOM 631 C CA . ALA A 1 83 ? -6.257 2.486 8.010 1.00 89.06 83 ALA A CA 1
ATOM 632 C C . ALA A 1 83 ? -6.712 2.943 6.617 1.00 89.06 83 ALA A C 1
ATOM 634 O O . ALA A 1 83 ? -7.118 4.090 6.427 1.00 89.06 83 ALA A O 1
ATOM 635 N N . LEU A 1 84 ? -6.646 2.050 5.633 1.00 89.06 84 LEU A N 1
ATOM 636 C CA . LEU A 1 84 ? -7.185 2.292 4.294 1.00 89.06 84 LEU A CA 1
ATOM 637 C C . LEU A 1 84 ? -8.656 1.860 4.264 1.00 89.06 84 LEU A C 1
ATOM 639 O O . LEU A 1 84 ? -8.983 0.780 4.744 1.00 89.06 84 LEU A O 1
ATOM 643 N N . GLY A 1 85 ? -9.542 2.697 3.725 1.00 88.19 85 GLY A N 1
ATOM 644 C CA . GLY A 1 85 ? -10.991 2.462 3.724 1.00 88.19 85 GLY A CA 1
ATOM 645 C C . GLY A 1 85 ? -11.795 3.684 4.189 1.00 88.19 85 GLY A C 1
ATOM 646 O O . GLY A 1 85 ? -11.248 4.781 4.254 1.00 88.19 85 GLY A O 1
ATOM 647 N N . PRO A 1 86 ? -13.096 3.548 4.506 1.00 82.25 86 PRO A N 1
ATOM 648 C CA . PRO A 1 86 ? -13.885 2.313 4.463 1.00 82.25 86 PRO A CA 1
ATOM 649 C C . PRO A 1 86 ? -14.217 1.849 3.036 1.00 82.25 86 PRO A C 1
ATOM 651 O O . PRO A 1 86 ? -14.507 0.682 2.826 1.00 82.25 86 PRO A O 1
ATOM 654 N N . THR A 1 87 ? -14.137 2.726 2.032 1.00 86.31 87 THR A N 1
ATOM 655 C CA . THR A 1 87 ? -14.201 2.317 0.619 1.00 86.31 87 THR A CA 1
ATOM 656 C C . THR A 1 87 ? -12.812 1.936 0.128 1.00 86.31 87 THR A C 1
ATOM 658 O O . THR A 1 87 ? -11.889 2.742 0.280 1.00 86.31 87 THR A O 1
ATOM 661 N N . PHE A 1 88 ? -12.670 0.764 -0.492 1.00 88.06 88 PHE A N 1
ATOM 662 C CA . PHE A 1 88 ? -11.389 0.274 -0.992 1.00 88.06 88 PHE A CA 1
ATOM 663 C C . PHE A 1 88 ? -11.527 -0.338 -2.391 1.00 88.06 88 PHE A C 1
ATOM 665 O O . PHE A 1 88 ? -12.072 -1.425 -2.558 1.00 88.06 88 PHE A O 1
ATOM 672 N N . ALA A 1 89 ? -11.012 0.357 -3.401 1.00 90.44 89 ALA A N 1
ATOM 673 C CA . ALA A 1 89 ? -10.834 -0.152 -4.752 1.00 90.44 89 ALA A CA 1
ATOM 674 C C . ALA A 1 89 ? -9.377 -0.586 -4.947 1.00 90.44 89 ALA A C 1
ATOM 676 O O . ALA A 1 89 ? -8.454 0.167 -4.622 1.00 90.44 89 ALA A O 1
ATOM 677 N N . CYS A 1 90 ? -9.167 -1.781 -5.507 1.00 88.56 90 CYS A N 1
ATOM 678 C CA . CYS A 1 90 ? -7.823 -2.227 -5.864 1.00 88.56 90 CYS A CA 1
ATOM 679 C C . CYS A 1 90 ? -7.161 -1.232 -6.836 1.00 88.56 90 CYS A C 1
ATOM 681 O O . CYS A 1 90 ? -7.857 -0.647 -7.674 1.00 88.56 90 CYS A O 1
ATOM 683 N N . PRO A 1 91 ? -5.834 -1.019 -6.747 1.00 87.44 91 PRO A N 1
ATOM 684 C CA . PRO A 1 91 ? -5.113 -0.213 -7.729 1.00 87.44 91 PRO A CA 1
ATOM 685 C C . PRO A 1 91 ? -5.341 -0.737 -9.151 1.00 87.44 91 PRO A C 1
ATOM 687 O O . PRO A 1 91 ? -5.581 -1.923 -9.334 1.00 87.44 91 PRO A O 1
ATOM 690 N N . GLN A 1 92 ? -5.223 0.120 -10.165 1.00 86.25 92 GLN A N 1
ATOM 691 C CA . GLN A 1 92 ? -5.535 -0.231 -11.557 1.00 86.25 92 GLN A CA 1
ATOM 692 C C . GLN A 1 92 ? -4.736 -1.435 -12.085 1.00 86.25 92 GLN A C 1
ATOM 694 O O . GLN A 1 92 ? -5.233 -2.177 -12.926 1.00 86.25 92 GLN A O 1
ATOM 699 N N . ALA A 1 93 ? -3.506 -1.626 -11.605 1.00 81.88 93 ALA A N 1
ATOM 700 C CA . ALA A 1 93 ? -2.666 -2.767 -11.965 1.00 81.88 93 ALA A CA 1
ATOM 701 C C . ALA A 1 93 ? -2.998 -4.059 -11.193 1.00 81.88 93 ALA A C 1
ATOM 703 O O . ALA A 1 93 ? -2.256 -5.023 -11.316 1.00 81.88 93 ALA A O 1
ATOM 704 N N . TYR A 1 94 ? -4.053 -4.065 -10.374 1.00 85.31 94 TYR A N 1
ATOM 705 C CA . TYR A 1 94 ? -4.477 -5.193 -9.556 1.00 85.31 94 TYR A CA 1
ATOM 706 C C . TYR A 1 94 ? -5.958 -5.489 -9.786 1.00 85.31 94 TYR A C 1
ATOM 708 O O . TYR A 1 94 ? -6.776 -4.594 -10.001 1.00 85.31 94 TYR A O 1
ATOM 716 N N . SER A 1 95 ? -6.319 -6.756 -9.640 1.00 88.38 95 SER A N 1
ATOM 717 C CA . SER A 1 95 ? -7.701 -7.217 -9.591 1.00 88.38 95 SER A CA 1
ATOM 718 C C . SER A 1 95 ? -8.096 -7.581 -8.162 1.00 88.38 95 SER A C 1
ATOM 720 O O . SER A 1 95 ? -7.297 -8.135 -7.401 1.00 88.38 95 SER A O 1
ATOM 722 N N . THR A 1 96 ? -9.348 -7.303 -7.794 1.00 92.94 96 THR A N 1
ATOM 723 C CA . THR A 1 96 ? -9.940 -7.860 -6.573 1.00 92.94 96 THR A CA 1
ATOM 724 C C . THR A 1 96 ? -10.080 -9.365 -6.748 1.00 92.94 96 THR A C 1
ATOM 726 O O . THR A 1 96 ? -10.808 -9.819 -7.629 1.00 92.94 96 THR A O 1
ATOM 729 N N . VAL A 1 97 ? -9.385 -10.136 -5.916 1.00 94.19 97 VAL A N 1
ATOM 730 C CA . VAL A 1 97 ? -9.443 -11.604 -5.956 1.00 94.19 97 VAL A CA 1
ATOM 731 C C . VAL A 1 97 ? -10.509 -12.129 -5.010 1.00 94.19 97 VAL A C 1
ATOM 733 O O . VAL A 1 97 ? -11.239 -13.056 -5.351 1.00 94.19 97 VAL A O 1
ATOM 736 N N . THR A 1 98 ? -10.614 -11.539 -3.821 1.00 93.25 98 THR A N 1
ATOM 737 C CA . THR A 1 98 ? -11.651 -11.894 -2.856 1.00 93.25 98 THR A CA 1
ATOM 738 C C . THR A 1 98 ? -11.934 -10.737 -1.907 1.00 93.25 98 THR A C 1
ATOM 740 O O . THR A 1 98 ? -11.099 -9.849 -1.710 1.00 93.25 98 THR A O 1
ATOM 743 N N . THR A 1 99 ? -13.121 -10.763 -1.319 1.00 91.25 99 THR A N 1
ATOM 744 C CA . THR A 1 99 ? -13.549 -9.871 -0.245 1.00 91.25 99 THR A CA 1
ATOM 745 C C . THR A 1 99 ? -14.016 -10.730 0.918 1.00 91.25 99 THR A C 1
ATOM 747 O O . THR A 1 99 ? -14.863 -11.606 0.730 1.00 91.25 99 THR A O 1
ATOM 750 N N . SER A 1 100 ? -13.462 -10.504 2.105 1.00 90.12 100 SER A N 1
ATOM 751 C CA . SER A 1 100 ? -13.822 -11.249 3.312 1.00 90.12 100 SER A CA 1
ATOM 752 C C . SER A 1 100 ? -14.487 -10.326 4.317 1.00 90.12 100 SER A C 1
ATOM 754 O O . SER A 1 100 ? -13.966 -9.255 4.613 1.00 90.12 100 SER A O 1
ATOM 756 N N . GLN A 1 101 ? -15.617 -10.749 4.874 1.00 86.62 101 GLN A N 1
ATOM 757 C CA . GLN A 1 101 ? -16.242 -10.033 5.975 1.00 86.62 101 GLN A CA 1
ATOM 758 C C . GLN A 1 101 ? -15.523 -10.392 7.281 1.00 86.62 101 GLN A C 1
ATOM 760 O O . GLN A 1 101 ? -15.492 -11.559 7.670 1.00 86.62 101 GLN A O 1
ATOM 765 N N . VAL A 1 102 ? -14.950 -9.393 7.953 1.00 80.12 102 VAL A N 1
ATOM 766 C CA . VAL A 1 102 ? -14.240 -9.567 9.235 1.00 80.12 102 VAL A CA 1
ATOM 767 C C . VAL A 1 102 ? -15.092 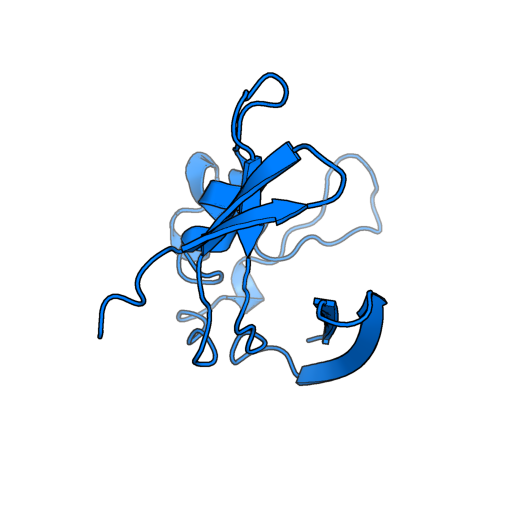-9.155 10.433 1.00 80.12 102 VAL A C 1
ATOM 769 O O . VAL A 1 102 ? -15.019 -9.799 11.475 1.00 80.12 102 VAL A O 1
ATOM 772 N N . GLU A 1 103 ? -15.969 -8.160 10.272 1.00 72.94 103 GLU A N 1
ATOM 773 C CA . GLU A 1 103 ? -17.000 -7.802 11.254 1.00 72.94 103 GLU A CA 1
ATOM 774 C C . GLU A 1 103 ? -18.309 -7.396 10.552 1.00 72.94 103 GLU A C 1
ATOM 776 O O . GLU A 1 103 ? -18.376 -7.278 9.328 1.00 72.94 103 GLU A O 1
ATOM 781 N N . SER A 1 104 ? -19.384 -7.167 11.313 1.00 72.00 104 SER A N 1
ATOM 782 C CA . SER A 1 104 ? -20.710 -6.816 10.774 1.00 72.00 104 SER A CA 1
ATOM 783 C C . SER A 1 104 ? -20.720 -5.559 9.889 1.00 72.00 104 SER A C 1
ATOM 785 O O . SER A 1 104 ? -21.647 -5.391 9.099 1.00 72.00 104 SER A O 1
ATOM 787 N N . SER A 1 105 ? -19.695 -4.708 9.983 1.00 72.25 105 SER A N 1
ATOM 788 C CA . SER A 1 105 ? -19.522 -3.487 9.189 1.00 72.25 105 SER A CA 1
ATOM 789 C C . SER A 1 105 ? -18.133 -3.341 8.551 1.00 72.25 105 SER A C 1
ATOM 791 O O . SER A 1 105 ? -17.790 -2.247 8.101 1.00 72.25 105 SER A O 1
ATOM 793 N N . MET A 1 106 ? -17.321 -4.406 8.523 1.00 76.06 106 MET A N 1
ATOM 794 C CA . MET A 1 106 ? -15.947 -4.353 8.013 1.00 76.06 106 MET A CA 1
ATOM 795 C C . MET A 1 106 ? -15.665 -5.485 7.034 1.00 76.06 106 MET A C 1
ATOM 797 O O . MET A 1 106 ? -15.898 -6.661 7.325 1.00 76.06 106 MET A O 1
ATOM 801 N N . GLU A 1 107 ? -15.109 -5.103 5.891 1.00 85.56 107 GLU A N 1
ATOM 802 C CA . GLU A 1 107 ? -14.685 -6.001 4.828 1.00 85.56 107 GLU A CA 1
ATOM 803 C C . GLU A 1 107 ? -13.196 -5.796 4.553 1.00 85.56 107 GLU A C 1
ATOM 805 O O . GLU A 1 107 ? -12.700 -4.669 4.505 1.00 85.56 107 GLU A O 1
ATOM 810 N N . GLU A 1 108 ? -12.488 -6.897 4.346 1.00 88.00 108 GLU A N 1
ATOM 811 C CA . GLU A 1 108 ? -11.125 -6.912 3.836 1.00 88.00 108 GLU A CA 1
ATOM 812 C C . GLU A 1 108 ? -11.154 -7.214 2.342 1.00 88.00 108 GLU A C 1
ATOM 814 O O . GLU A 1 108 ? -11.727 -8.216 1.909 1.00 88.00 108 GLU A O 1
ATOM 819 N N . VAL A 1 109 ? -10.506 -6.361 1.552 1.00 89.94 109 VAL A N 1
ATOM 820 C CA . VAL A 1 109 ? -10.379 -6.524 0.102 1.00 89.94 109 VAL A CA 1
ATOM 821 C C . VAL A 1 109 ? -8.976 -7.022 -0.220 1.00 89.94 109 VAL A C 1
ATOM 823 O O . VAL A 1 109 ? -7.985 -6.364 0.095 1.00 89.94 109 VAL A O 1
ATOM 826 N N . TYR A 1 110 ? -8.891 -8.169 -0.886 1.00 89.06 110 TYR A N 1
ATOM 827 C CA . TYR A 1 110 ? -7.630 -8.778 -1.293 1.00 89.06 110 TYR A CA 1
ATOM 828 C C . TYR A 1 110 ? -7.377 -8.485 -2.773 1.00 89.06 110 TYR A C 1
ATOM 830 O O . TYR A 1 110 ? -8.162 -8.877 -3.641 1.00 89.06 110 TYR A O 1
ATOM 838 N N . CYS A 1 111 ? -6.273 -7.795 -3.056 1.00 87.44 111 CYS A N 1
ATOM 839 C CA . CYS A 1 111 ? -5.876 -7.385 -4.400 1.00 87.44 111 CYS A CA 1
ATOM 840 C C . CYS A 1 111 ? -4.637 -8.162 -4.856 1.00 87.44 111 CYS A C 1
ATOM 842 O O . CYS A 1 111 ? -3.625 -8.162 -4.152 1.00 87.44 111 CYS A O 1
ATOM 844 N N . CYS A 1 112 ? -4.682 -8.755 -6.050 1.00 82.81 112 CYS A N 1
ATOM 845 C CA . CYS A 1 112 ? -3.513 -9.364 -6.694 1.00 82.81 112 CYS A CA 1
ATOM 846 C C . CYS A 1 112 ? -3.245 -8.708 -8.056 1.00 82.81 112 CYS A C 1
ATOM 848 O O . CYS A 1 112 ? -4.214 -8.291 -8.691 1.00 82.81 112 CYS A O 1
ATOM 850 N N . PRO A 1 113 ? -1.974 -8.588 -8.481 1.00 77.69 113 PRO A N 1
ATOM 851 C CA . PRO A 1 113 ? -1.631 -8.144 -9.831 1.00 77.69 113 PRO A CA 1
ATOM 852 C C . PRO A 1 113 ? -2.288 -9.004 -10.917 1.00 77.69 113 PRO A C 1
ATOM 854 O O . PRO A 1 113 ? -2.415 -10.231 -10.688 1.00 77.69 113 PRO A O 1
#

Organism: NCBI:txid303347

Radius of gyration: 15.24 Å; chains: 1; bounding box: 39×30×37 Å

pLDDT: mean 84.89, std 7.72, range [44.25, 94.19]